Protein AF-A0A7K2L0C1-F1 (afdb_monomer_lite)

Structure (mmCIF, N/CA/C/O backbone):
data_AF-A0A7K2L0C1-F1
#
_entry.id   AF-A0A7K2L0C1-F1
#
loop_
_atom_site.group_PDB
_atom_site.id
_atom_site.type_symbol
_atom_site.label_atom_id
_atom_site.label_alt_id
_atom_site.label_comp_id
_atom_site.label_asym_id
_atom_site.label_entity_id
_atom_site.label_seq_id
_atom_site.pdbx_PDB_ins_code
_atom_site.Cartn_x
_atom_site.Cartn_y
_atom_site.Cartn_z
_atom_site.occupancy
_atom_site.B_iso_or_equiv
_atom_site.auth_seq_id
_atom_site.auth_comp_id
_atom_site.auth_asym_id
_atom_site.auth_atom_id
_atom_site.pdbx_PDB_model_num
ATOM 1 N N . MET A 1 1 ? 10.190 -21.091 2.499 1.00 41.81 1 MET A N 1
ATOM 2 C CA . MET A 1 1 ? 9.733 -20.843 1.114 1.00 41.81 1 MET A CA 1
ATOM 3 C C . MET A 1 1 ? 10.228 -19.471 0.692 1.00 41.81 1 MET A C 1
ATOM 5 O O . MET A 1 1 ? 9.741 -18.483 1.223 1.00 41.81 1 MET A O 1
ATOM 9 N N . SER A 1 2 ? 11.234 -19.404 -0.184 1.00 52.28 2 SER A N 1
ATOM 10 C CA . SER A 1 2 ? 11.687 -18.132 -0.762 1.00 52.28 2 SER A CA 1
ATOM 11 C C . SER A 1 2 ? 10.707 -17.749 -1.872 1.00 52.28 2 SER A C 1
ATOM 13 O O . SER A 1 2 ? 10.874 -18.134 -3.024 1.00 52.28 2 SER A O 1
ATOM 15 N N . GLY A 1 3 ? 9.579 -17.152 -1.484 1.00 64.00 3 GLY A N 1
ATOM 16 C CA . GLY A 1 3 ? 8.531 -16.745 -2.413 1.00 64.00 3 GLY A CA 1
ATOM 17 C C . GLY A 1 3 ? 8.794 -15.327 -2.893 1.00 64.00 3 GLY A C 1
ATOM 18 O O . GLY A 1 3 ? 8.641 -14.386 -2.116 1.00 64.00 3 GLY A O 1
ATOM 19 N N . THR A 1 4 ? 9.184 -15.161 -4.155 1.00 85.19 4 THR A N 1
ATOM 20 C CA . THR A 1 4 ? 9.224 -13.838 -4.786 1.00 85.19 4 THR A CA 1
ATOM 21 C C . THR A 1 4 ? 7.819 -13.237 -4.753 1.00 85.19 4 THR A C 1
ATOM 23 O O . THR A 1 4 ? 6.853 -13.880 -5.167 1.00 85.19 4 THR A O 1
ATOM 26 N N . LEU A 1 5 ? 7.691 -12.010 -4.242 1.00 92.12 5 LEU A N 1
ATOM 27 C CA . LEU A 1 5 ? 6.418 -11.292 -4.245 1.00 92.12 5 LEU A CA 1
ATOM 28 C C . LEU A 1 5 ? 5.997 -10.993 -5.693 1.00 92.12 5 LEU A C 1
ATOM 30 O O . LEU A 1 5 ? 6.827 -10.495 -6.459 1.00 92.12 5 LEU A O 1
ATOM 34 N N . PRO A 1 6 ? 4.730 -11.231 -6.075 1.00 96.50 6 PRO A N 1
ATOM 35 C CA . PRO A 1 6 ? 4.212 -10.813 -7.370 1.00 96.50 6 PRO A CA 1
ATOM 36 C C . PRO A 1 6 ? 4.429 -9.316 -7.606 1.00 96.50 6 PRO A C 1
ATOM 38 O O . PRO A 1 6 ? 4.265 -8.503 -6.691 1.00 96.50 6 PRO A O 1
ATOM 41 N N . VAL A 1 7 ? 4.752 -8.954 -8.845 1.00 96.94 7 VAL A N 1
ATOM 42 C CA . VAL A 1 7 ? 4.910 -7.563 -9.277 1.00 96.94 7 VAL A CA 1
ATOM 43 C C . VAL A 1 7 ? 3.885 -7.270 -10.365 1.00 96.94 7 VAL A C 1
ATOM 45 O O . VAL A 1 7 ? 3.894 -7.891 -11.426 1.00 96.94 7 VAL A O 1
ATOM 48 N N . TYR A 1 8 ? 3.001 -6.312 -10.108 1.00 97.25 8 TYR A N 1
ATOM 49 C CA . TYR A 1 8 ? 1.991 -5.856 -11.056 1.00 97.25 8 TYR A CA 1
ATOM 50 C C . TYR A 1 8 ? 2.413 -4.536 -11.693 1.00 97.25 8 TYR A C 1
ATOM 52 O O . TYR A 1 8 ? 2.988 -3.666 -11.037 1.00 97.25 8 TYR A O 1
ATOM 60 N N . ARG A 1 9 ? 2.077 -4.334 -12.970 1.00 96.56 9 ARG A N 1
ATOM 61 C CA . ARG A 1 9 ? 2.204 -3.008 -13.592 1.00 96.56 9 ARG A CA 1
ATOM 62 C C . ARG A 1 9 ? 1.121 -2.065 -13.077 1.00 96.56 9 ARG A C 1
ATOM 64 O O . ARG A 1 9 ? 0.061 -2.486 -12.618 1.00 96.56 9 ARG A O 1
ATOM 71 N N . TRP A 1 10 ? 1.381 -0.770 -13.206 1.00 95.06 10 TRP A N 1
ATOM 72 C CA . TRP A 1 10 ? 0.449 0.302 -12.875 1.00 95.06 10 TRP A CA 1
ATOM 73 C C . TRP A 1 10 ? -0.965 0.029 -13.405 1.00 95.06 10 TRP A C 1
ATOM 75 O O . TRP A 1 10 ? -1.143 -0.171 -14.603 1.00 95.06 10 TRP A O 1
ATOM 85 N N . ARG A 1 11 ? -1.954 0.067 -12.499 1.00 92.25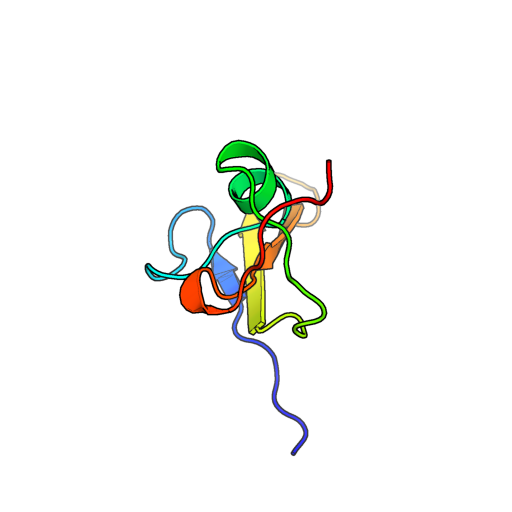 11 ARG A N 1
ATOM 86 C CA . ARG A 1 11 ? -3.382 -0.220 -12.752 1.00 92.25 11 ARG A CA 1
ATOM 87 C C . ARG A 1 11 ? -3.724 -1.665 -13.154 1.00 92.25 11 ARG A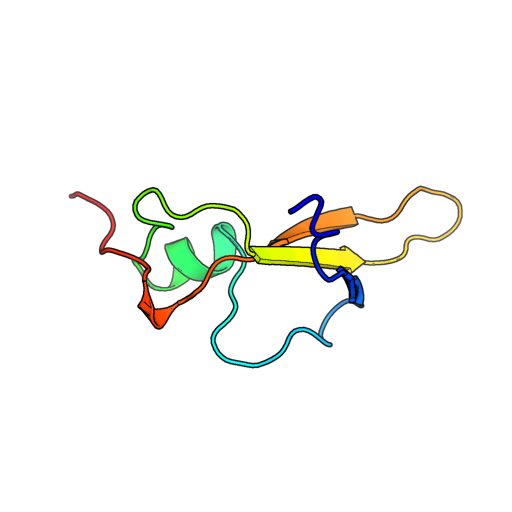 C 1
ATOM 89 O O . ARG A 1 11 ? -4.859 -1.900 -13.538 1.00 92.25 11 ARG A O 1
ATOM 96 N N . LEU A 1 12 ? -2.795 -2.616 -13.029 1.00 96.81 12 LEU A N 1
ATOM 97 C CA . LEU A 1 12 ? -3.022 -4.045 -13.307 1.00 96.81 12 LEU A CA 1
ATOM 98 C C . LEU A 1 12 ? -2.945 -4.930 -12.050 1.00 96.81 12 LEU A C 1
ATOM 100 O O . LEU A 1 12 ? -2.740 -6.136 -12.160 1.00 96.81 12 LEU A O 1
ATOM 104 N N . ALA A 1 13 ? -3.052 -4.347 -10.854 1.00 95.19 13 ALA A N 1
ATOM 105 C CA . ALA A 1 13 ? -3.191 -5.144 -9.639 1.00 95.19 13 ALA A CA 1
ATOM 106 C C . ALA A 1 13 ? -4.597 -5.767 -9.587 1.00 95.19 13 ALA A C 1
ATOM 108 O O . ALA A 1 13 ? -5.558 -5.079 -9.940 1.00 95.19 13 ALA A O 1
ATOM 109 N N . PRO A 1 14 ? -4.732 -7.029 -9.144 1.00 96.12 14 PRO A N 1
ATOM 110 C CA . PRO A 1 14 ? -6.034 -7.651 -8.960 1.00 96.12 14 PRO A CA 1
ATOM 111 C C . PRO A 1 14 ? -6.836 -6.933 -7.872 1.00 96.12 14 PRO A C 1
ATOM 113 O O . PRO A 1 14 ? -6.278 -6.273 -6.986 1.00 96.12 14 PRO A O 1
ATOM 116 N N . GLU A 1 15 ? -8.154 -7.102 -7.926 1.00 95.69 15 GLU A N 1
ATOM 117 C CA . GLU A 1 15 ? -9.055 -6.627 -6.880 1.00 95.69 15 GLU A CA 1
ATOM 118 C C . GLU A 1 15 ? -8.717 -7.237 -5.511 1.00 95.69 15 GLU A C 1
ATOM 120 O O . GLU A 1 15 ? -8.049 -8.267 -5.392 1.00 95.69 15 GLU A O 1
ATOM 125 N N . GLY A 1 16 ? -9.153 -6.564 -4.445 1.00 96.81 16 GLY A N 1
ATOM 126 C CA . GLY A 1 16 ? -8.845 -6.963 -3.069 1.00 96.81 16 GLY A CA 1
ATOM 127 C C . GLY A 1 16 ? -7.427 -6.606 -2.606 1.00 96.81 16 GLY A C 1
ATOM 128 O O . GLY A 1 16 ? -7.107 -6.811 -1.432 1.00 96.81 16 GLY A O 1
ATOM 129 N N . LEU A 1 17 ? -6.590 -6.026 -3.476 1.00 98.00 17 LEU A N 1
ATOM 130 C CA . LEU A 1 17 ? -5.296 -5.450 -3.119 1.00 98.00 17 LEU A CA 1
ATOM 131 C C . LEU A 1 17 ? -5.334 -3.924 -3.145 1.00 98.00 17 LEU A C 1
ATOM 133 O O . LEU A 1 17 ? -5.856 -3.308 -4.071 1.00 98.00 17 LEU A O 1
ATOM 137 N N . ALA A 1 18 ? -4.715 -3.307 -2.145 1.00 97.94 18 ALA A N 1
ATOM 138 C CA . ALA A 1 18 ? -4.610 -1.860 -2.052 1.00 97.94 18 ALA A CA 1
ATOM 139 C C . ALA A 1 18 ? -3.224 -1.434 -1.573 1.00 97.94 18 ALA A C 1
ATOM 141 O O . ALA A 1 18 ? -2.576 -2.097 -0.760 1.00 97.94 18 ALA A O 1
ATOM 142 N N . THR A 1 19 ? -2.776 -0.283 -2.064 1.00 97.62 19 THR A N 1
ATOM 143 C CA . THR A 1 19 ? -1.603 0.399 -1.517 1.00 97.62 19 THR A CA 1
ATOM 144 C C . THR A 1 19 ? -1.898 0.954 -0.126 1.00 97.62 19 THR A C 1
ATOM 146 O O . THR A 1 19 ? -3.050 1.197 0.232 1.00 97.62 19 THR A O 1
ATOM 149 N N . PHE A 1 20 ? -0.851 1.237 0.653 1.00 96.75 20 PHE A N 1
ATOM 150 C CA . PHE A 1 20 ? -1.003 1.868 1.970 1.00 96.75 20 PHE A CA 1
ATOM 151 C C . PHE A 1 20 ? -1.845 3.155 1.923 1.00 96.75 20 PHE A C 1
ATOM 153 O O . PHE A 1 20 ? -2.710 3.367 2.768 1.00 96.75 20 PHE A O 1
ATOM 160 N N . ARG A 1 21 ? -1.612 4.003 0.913 1.00 96.88 21 ARG A N 1
ATOM 161 C CA . ARG A 1 21 ? -2.361 5.251 0.724 1.00 96.88 21 ARG A CA 1
ATOM 162 C C . ARG A 1 21 ? -3.837 4.981 0.427 1.00 96.88 21 ARG A C 1
ATOM 164 O O . ARG A 1 21 ? -4.681 5.587 1.072 1.00 96.88 21 ARG A O 1
ATOM 171 N N . GLN A 1 22 ? -4.132 4.042 -0.472 1.00 97.06 22 GLN A N 1
ATOM 172 C CA . GLN A 1 22 ? -5.512 3.658 -0.789 1.00 97.06 22 GLN A CA 1
ATOM 173 C C . GLN A 1 22 ? -6.246 3.096 0.431 1.00 97.06 22 GLN A C 1
ATOM 175 O O . GLN A 1 22 ? -7.402 3.431 0.636 1.00 97.06 22 GLN A O 1
ATOM 180 N N . LEU A 1 23 ? -5.577 2.302 1.278 1.00 98.00 23 LEU A N 1
ATOM 181 C CA . LEU A 1 23 ? -6.168 1.853 2.542 1.00 98.00 23 LEU A CA 1
ATOM 182 C C . LEU A 1 23 ? -6.523 3.039 3.446 1.00 98.00 23 LEU A C 1
ATOM 184 O O . LEU A 1 23 ? -7.628 3.087 3.975 1.00 98.00 23 LEU A O 1
ATOM 188 N N . ARG A 1 24 ? -5.623 4.018 3.599 1.00 97.25 24 ARG A N 1
ATOM 189 C CA . ARG A 1 24 ? -5.893 5.192 4.443 1.00 97.25 24 ARG A CA 1
ATOM 190 C C . ARG A 1 24 ? -7.020 6.069 3.911 1.00 97.25 24 ARG A C 1
ATOM 192 O O . ARG A 1 24 ? -7.766 6.608 4.719 1.00 97.25 24 ARG A O 1
ATOM 199 N N . GLU A 1 25 ? -7.148 6.189 2.592 1.00 97.56 25 GLU A N 1
ATOM 200 C CA . GLU A 1 25 ? -8.247 6.917 1.942 1.00 97.56 25 GLU A CA 1
ATOM 201 C C . GLU A 1 25 ? -9.619 6.328 2.307 1.00 97.56 25 GLU A C 1
ATOM 203 O O . GLU A 1 25 ? -10.583 7.074 2.432 1.00 97.56 25 GLU A O 1
ATOM 208 N N . ILE A 1 26 ? -9.693 5.017 2.563 1.00 96.75 26 ILE A N 1
ATOM 209 C CA . ILE A 1 26 ? -10.916 4.316 2.993 1.00 96.75 26 ILE A CA 1
ATOM 210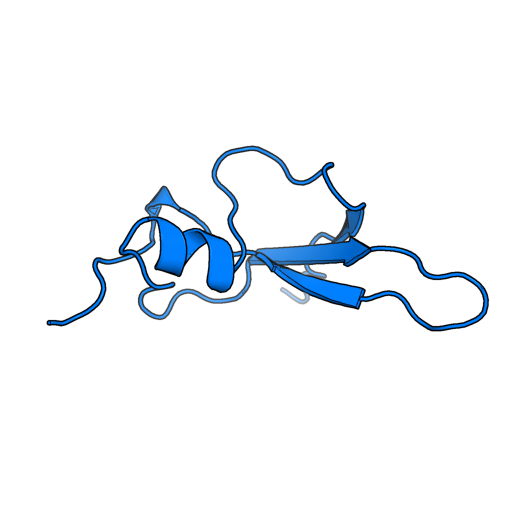 C C . ILE A 1 26 ? -10.956 4.023 4.504 1.00 96.75 26 ILE A C 1
ATOM 212 O O . ILE A 1 26 ? -11.687 3.144 4.950 1.00 96.75 26 ILE A O 1
ATOM 216 N N . GLY A 1 27 ? -10.158 4.727 5.314 1.00 97.69 27 GLY A N 1
ATOM 217 C CA . GLY A 1 27 ? -10.174 4.585 6.777 1.00 97.69 27 GLY A CA 1
ATOM 218 C C . GLY A 1 27 ? -9.541 3.292 7.311 1.00 97.69 27 GLY A C 1
ATOM 219 O O . GLY A 1 27 ? -9.742 2.929 8.472 1.00 97.69 27 GLY A O 1
ATOM 220 N N . LEU A 1 28 ? -8.744 2.602 6.494 1.00 98.25 28 LEU A N 1
ATOM 221 C CA . LEU A 1 28 ? -8.074 1.350 6.833 1.00 98.25 28 LEU A CA 1
ATOM 222 C C . LEU A 1 28 ? -6.551 1.511 6.975 1.00 98.25 28 LEU A C 1
ATOM 224 O O . LEU A 1 28 ? -5.917 2.450 6.493 1.00 98.25 28 LEU A O 1
ATOM 228 N N . ARG A 1 29 ? -5.933 0.533 7.635 1.00 97.69 29 ARG A N 1
ATOM 229 C CA . ARG A 1 29 ? -4.482 0.339 7.745 1.00 97.69 29 ARG A CA 1
ATOM 230 C C . ARG A 1 29 ? -4.132 -1.136 7.538 1.00 97.69 29 ARG A C 1
ATOM 232 O O . ARG A 1 29 ? -4.962 -1.993 7.838 1.00 97.69 29 ARG A O 1
ATOM 239 N N . PRO A 1 30 ? -2.893 -1.480 7.137 1.00 97.56 30 PRO A N 1
ATOM 240 C CA . PRO A 1 30 ? -2.506 -2.870 6.875 1.00 97.56 30 PRO A CA 1
ATOM 241 C C . PRO A 1 30 ? -2.715 -3.836 8.048 1.00 97.56 30 PRO A C 1
ATOM 243 O O . PRO A 1 30 ? -2.799 -5.039 7.839 1.00 97.56 30 PRO A O 1
ATOM 246 N N . GLY A 1 31 ? -2.779 -3.338 9.287 1.00 95.94 31 GLY A N 1
ATOM 247 C CA . GLY A 1 31 ? -3.134 -4.162 10.444 1.00 95.94 31 GLY A CA 1
ATOM 248 C C . GLY A 1 31 ? -2.053 -5.153 10.892 1.00 95.94 31 GLY A C 1
ATOM 249 O O . GLY A 1 31 ? -2.379 -6.076 11.639 1.00 95.94 31 GLY A O 1
ATOM 250 N N . GLY A 1 32 ? -0.800 -4.943 10.466 1.00 95.62 32 GLY A N 1
ATOM 251 C CA . GLY A 1 32 ? 0.353 -5.806 10.752 1.00 95.62 32 GLY A CA 1
ATOM 252 C C . GLY A 1 32 ? 0.600 -6.895 9.704 1.00 95.62 32 GLY A C 1
ATOM 253 O O . GLY A 1 32 ? 1.509 -7.699 9.874 1.00 95.62 32 GLY A O 1
ATOM 254 N N . GLN A 1 33 ? -0.193 -6.937 8.629 1.00 96.25 33 GLN A N 1
ATOM 255 C CA . GLN A 1 33 ? 0.014 -7.915 7.566 1.00 96.25 33 GLN A CA 1
ATOM 256 C C . GLN A 1 33 ? 1.309 -7.629 6.774 1.00 96.25 33 GLN A C 1
ATOM 258 O O . GLN A 1 33 ? 1.653 -6.455 6.577 1.00 96.25 33 GLN A O 1
ATOM 263 N N . PRO A 1 34 ? 2.008 -8.671 6.286 1.00 96.56 34 PRO A N 1
ATOM 264 C CA . PRO A 1 34 ? 3.150 -8.493 5.399 1.00 96.56 34 PRO A CA 1
ATOM 265 C C . PRO A 1 34 ? 2.711 -7.929 4.042 1.00 96.56 34 PRO A C 1
ATOM 267 O O . PRO A 1 34 ? 1.540 -7.998 3.661 1.00 96.56 34 PRO A O 1
ATOM 270 N N . VAL A 1 35 ? 3.671 -7.389 3.291 1.00 97.00 35 VAL A N 1
ATOM 271 C CA . VAL A 1 35 ? 3.463 -7.036 1.881 1.00 97.00 35 VAL A CA 1
ATOM 272 C C . VAL A 1 35 ? 3.142 -8.307 1.099 1.00 97.00 35 VAL A C 1
ATOM 274 O O . VAL A 1 35 ? 3.830 -9.313 1.259 1.00 97.00 35 VAL A O 1
ATOM 277 N N . VAL A 1 36 ? 2.114 -8.259 0.250 1.00 97.44 36 VAL A N 1
ATOM 278 C CA . VAL A 1 36 ? 1.698 -9.416 -0.563 1.00 97.44 36 VAL A CA 1
ATOM 279 C C . VAL A 1 36 ? 2.031 -9.270 -2.045 1.00 97.44 36 VAL A C 1
ATOM 281 O O . VAL A 1 36 ? 2.075 -10.274 -2.745 1.00 97.44 36 VAL A O 1
ATOM 284 N N . ALA A 1 37 ? 2.281 -8.048 -2.524 1.00 97.44 37 ALA A N 1
ATOM 285 C CA . ALA A 1 37 ? 2.723 -7.777 -3.891 1.00 97.44 37 ALA A CA 1
ATOM 286 C C . ALA A 1 37 ? 3.347 -6.377 -4.020 1.00 97.44 37 ALA A C 1
ATOM 288 O O . ALA A 1 37 ? 3.198 -5.526 -3.137 1.00 97.44 37 ALA A O 1
ATOM 289 N N . GLN A 1 38 ? 4.017 -6.125 -5.142 1.00 97.44 38 GLN A N 1
ATOM 290 C CA . GLN A 1 38 ? 4.505 -4.808 -5.547 1.00 97.44 38 GLN A CA 1
ATOM 291 C C . GLN A 1 38 ? 3.704 -4.290 -6.744 1.00 97.44 38 GLN A C 1
ATOM 293 O O . GLN A 1 38 ? 3.232 -5.058 -7.579 1.00 97.44 38 GLN A O 1
ATOM 298 N N . LEU A 1 39 ? 3.559 -2.975 -6.832 1.00 97.75 39 LEU A N 1
ATOM 299 C CA . LEU A 1 39 ? 2.971 -2.265 -7.956 1.00 97.75 39 LEU A CA 1
ATOM 300 C C . LEU A 1 39 ? 4.026 -1.335 -8.541 1.00 97.75 39 LEU A C 1
ATOM 302 O O . LEU A 1 39 ? 4.493 -0.425 -7.856 1.00 97.75 39 LEU A O 1
ATOM 306 N N . GLU A 1 40 ? 4.355 -1.520 -9.811 1.00 97.75 40 GLU A N 1
ATOM 307 C CA . GLU A 1 40 ? 5.350 -0.717 -10.503 1.00 97.75 40 GLU A CA 1
ATOM 308 C C . GLU A 1 40 ? 4.714 0.214 -11.528 1.00 97.75 40 GLU A C 1
ATOM 310 O O . GLU A 1 40 ? 4.009 -0.206 -12.450 1.00 97.75 40 GLU A O 1
ATOM 315 N N . ARG A 1 41 ? 5.017 1.507 -11.410 1.00 97.19 41 ARG A N 1
ATOM 316 C CA . ARG A 1 41 ? 4.726 2.506 -12.437 1.00 97.19 41 ARG A CA 1
ATOM 317 C C . ARG A 1 41 ? 6.010 2.852 -13.193 1.00 97.19 41 ARG A C 1
ATOM 319 O O . ARG A 1 41 ? 6.856 3.557 -12.632 1.00 97.19 41 ARG A O 1
ATOM 326 N N . PRO A 1 42 ? 6.149 2.416 -14.460 1.00 95.75 42 PRO A N 1
ATOM 327 C CA . PRO A 1 42 ? 7.294 2.763 -15.290 1.00 95.75 42 PRO A CA 1
ATOM 328 C C . PRO A 1 42 ? 7.461 4.276 -15.429 1.00 95.75 42 PRO A C 1
ATOM 330 O O . PRO A 1 42 ? 6.483 5.027 -15.496 1.00 95.75 42 PRO A O 1
ATOM 333 N N . ARG A 1 43 ? 8.714 4.727 -15.500 1.00 96.31 43 ARG A N 1
ATOM 334 C CA . ARG A 1 43 ? 9.073 6.123 -15.764 1.00 96.31 43 ARG A CA 1
ATOM 335 C C . ARG A 1 43 ? 10.075 6.187 -16.908 1.00 96.31 43 ARG A C 1
ATOM 337 O O . ARG A 1 43 ? 10.947 5.335 -17.035 1.00 96.31 43 ARG A O 1
ATOM 344 N N . ARG A 1 44 ? 9.981 7.226 -17.738 1.00 95.25 44 ARG A N 1
ATOM 345 C CA . ARG A 1 44 ? 10.955 7.462 -18.810 1.00 95.25 44 ARG A CA 1
ATOM 346 C C . ARG A 1 44 ? 12.295 7.882 -18.191 1.00 95.25 44 ARG A C 1
ATOM 348 O O . ARG A 1 44 ? 12.328 8.844 -17.428 1.00 95.25 44 ARG A O 1
ATOM 355 N N . ARG A 1 45 ? 13.387 7.187 -18.542 1.00 94.44 45 ARG A N 1
ATOM 356 C CA . ARG A 1 45 ? 14.777 7.490 -18.122 1.00 94.44 45 ARG A CA 1
ATOM 357 C C . ARG A 1 45 ? 15.033 7.454 -16.599 1.00 94.44 45 ARG A C 1
ATOM 359 O O . ARG A 1 45 ? 16.001 8.044 -16.136 1.00 94.44 45 ARG A O 1
ATOM 366 N N . ARG A 1 46 ? 14.172 6.799 -15.810 1.00 95.94 46 ARG A N 1
ATOM 367 C CA . ARG A 1 46 ? 14.331 6.594 -14.354 1.00 95.94 46 ARG A CA 1
ATOM 368 C C . ARG A 1 46 ? 13.771 5.225 -13.960 1.00 95.94 46 ARG A C 1
ATOM 370 O O . ARG A 1 46 ? 12.905 4.711 -14.661 1.00 95.94 46 ARG A O 1
ATOM 377 N N . GLY A 1 47 ? 14.199 4.678 -12.820 1.00 95.25 47 GLY A N 1
ATOM 378 C CA . GLY A 1 47 ? 13.599 3.456 -12.263 1.00 95.25 47 GLY A CA 1
ATOM 379 C C . GLY A 1 47 ? 12.092 3.613 -11.988 1.00 95.25 47 GLY A C 1
ATOM 380 O O . GLY A 1 47 ? 11.621 4.749 -11.825 1.00 95.25 47 GLY A O 1
ATOM 381 N N . PRO A 1 48 ? 11.311 2.520 -11.938 1.00 96.75 48 PRO A N 1
ATOM 382 C CA . PRO A 1 48 ? 9.873 2.593 -11.692 1.00 96.75 48 PRO A CA 1
ATOM 383 C C . PRO A 1 48 ? 9.566 3.218 -10.325 1.00 96.75 48 PRO A C 1
ATOM 385 O O . PRO A 1 48 ? 10.397 3.232 -9.418 1.00 96.75 48 PRO A O 1
ATOM 388 N N . LEU A 1 49 ? 8.367 3.783 -10.178 1.00 97.0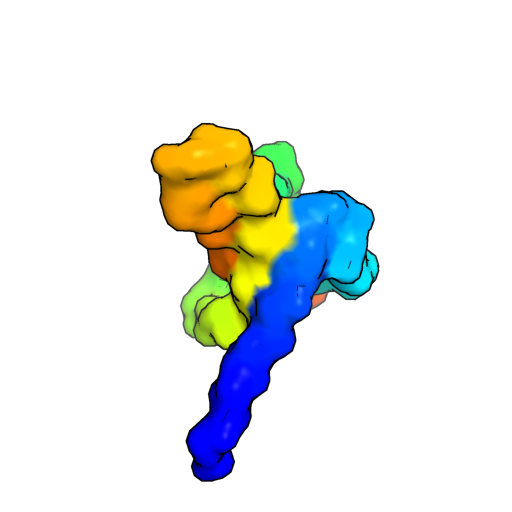6 49 LEU A N 1
ATOM 389 C CA . LEU A 1 49 ? 7.819 4.029 -8.845 1.00 97.06 49 LEU A CA 1
ATOM 390 C C . LEU A 1 49 ? 7.240 2.718 -8.333 1.00 97.06 49 LEU A C 1
ATOM 392 O O . LEU A 1 49 ? 6.419 2.118 -9.024 1.00 97.06 49 LEU A O 1
ATOM 396 N N . VAL A 1 50 ? 7.648 2.318 -7.137 1.00 96.75 50 VAL A N 1
ATOM 397 C CA . VAL A 1 50 ? 7.166 1.106 -6.476 1.00 96.75 50 VAL A CA 1
ATOM 398 C C . VAL A 1 50 ? 6.162 1.501 -5.401 1.00 96.75 50 VAL A C 1
ATOM 400 O O . VAL A 1 50 ? 6.398 2.431 -4.629 1.00 96.75 50 VAL A O 1
ATOM 403 N N . ALA A 1 51 ? 5.044 0.788 -5.337 1.00 97.12 51 ALA A N 1
ATOM 404 C CA . ALA A 1 51 ? 4.137 0.815 -4.202 1.00 97.12 51 ALA A CA 1
ATOM 405 C C . ALA A 1 51 ? 3.907 -0.609 -3.696 1.00 97.12 51 ALA A C 1
ATOM 407 O O . ALA 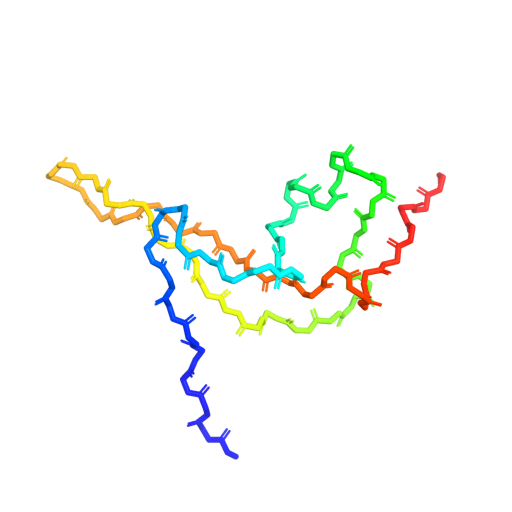A 1 51 ? 3.803 -1.547 -4.482 1.00 97.12 51 ALA A O 1
ATOM 408 N N . TYR A 1 52 ? 3.803 -0.769 -2.382 1.00 97.44 52 TYR A N 1
ATOM 409 C CA . TYR A 1 52 ? 3.511 -2.063 -1.774 1.00 97.44 52 TYR A CA 1
ATOM 410 C C . TYR A 1 52 ? 2.012 -2.272 -1.643 1.00 97.44 52 TYR A C 1
ATOM 412 O O . TYR A 1 52 ? 1.281 -1.360 -1.245 1.00 97.44 52 TYR A O 1
ATOM 420 N N . LEU A 1 53 ? 1.576 -3.479 -1.986 1.00 98.12 53 LEU A N 1
ATOM 421 C CA . LEU A 1 53 ? 0.190 -3.902 -1.935 1.00 98.12 53 LEU A CA 1
ATOM 422 C C . LEU A 1 53 ? -0.053 -4.782 -0.713 1.00 98.12 53 LEU A C 1
ATOM 424 O O . LEU A 1 53 ? 0.752 -5.647 -0.355 1.00 98.12 53 LEU A O 1
ATOM 428 N N . TYR A 1 54 ? -1.210 -4.550 -0.114 1.00 98.25 54 TYR A N 1
ATOM 429 C CA . TYR A 1 54 ? -1.730 -5.220 1.062 1.00 98.25 54 TYR A CA 1
ATOM 430 C C . TYR A 1 54 ? -3.132 -5.729 0.759 1.00 98.25 54 TYR A C 1
ATOM 432 O O . TYR A 1 54 ? -3.830 -5.168 -0.088 1.00 98.25 54 TYR A O 1
ATOM 440 N N . ARG A 1 55 ? -3.563 -6.770 1.466 1.00 97.75 55 ARG A N 1
ATOM 441 C CA . ARG A 1 55 ? -4.917 -7.285 1.317 1.00 97.75 55 ARG A CA 1
ATOM 442 C C . ARG A 1 55 ? -5.921 -6.391 2.037 1.00 97.75 55 ARG A C 1
ATOM 444 O O . ARG A 1 55 ? -5.739 -6.086 3.219 1.00 97.75 55 ARG A O 1
ATOM 451 N N . VAL A 1 56 ? -6.981 -5.998 1.336 1.00 97.88 56 VAL A N 1
ATOM 452 C CA . VAL A 1 56 ? -8.058 -5.164 1.888 1.00 97.88 56 VAL A CA 1
ATOM 453 C C . VAL A 1 56 ? -8.866 -5.940 2.930 1.00 97.88 56 VAL A C 1
ATOM 455 O O . VAL A 1 56 ? -9.139 -5.401 3.996 1.00 97.88 56 VAL A O 1
ATOM 458 N N . ASP A 1 57 ? -9.148 -7.227 2.696 1.00 97.31 57 ASP A N 1
ATOM 459 C CA . ASP A 1 57 ? -9.932 -8.085 3.605 1.00 97.31 57 ASP A CA 1
ATOM 460 C C . ASP A 1 57 ? -9.260 -8.323 4.968 1.00 97.31 57 ASP A C 1
ATOM 462 O O . ASP A 1 57 ? -9.921 -8.664 5.944 1.00 97.31 57 ASP A O 1
ATOM 466 N N . ARG A 1 58 ? -7.940 -8.126 5.052 1.00 97.50 58 ARG A N 1
ATOM 467 C CA . ARG A 1 58 ? -7.157 -8.248 6.295 1.00 97.50 58 ARG A CA 1
ATOM 468 C C . ARG A 1 58 ? -6.782 -6.905 6.908 1.00 97.50 58 ARG A C 1
ATOM 470 O O . ARG A 1 58 ? -6.122 -6.864 7.952 1.00 97.50 58 ARG A O 1
ATOM 477 N N . ALA A 1 59 ? -7.141 -5.809 6.248 1.00 98.06 59 ALA A N 1
ATOM 478 C CA . ALA A 1 59 ? -6.885 -4.483 6.763 1.00 98.06 59 ALA A CA 1
ATOM 479 C C . ALA A 1 59 ? -7.779 -4.211 7.982 1.00 98.06 59 ALA A C 1
ATOM 481 O O . ALA A 1 59 ? -8.846 -4.793 8.159 1.00 98.06 59 ALA A O 1
ATOM 482 N N . LYS A 1 60 ? -7.306 -3.337 8.863 1.00 98.06 60 LYS A N 1
ATOM 483 C CA . LYS A 1 60 ? -8.003 -2.968 10.099 1.00 98.06 60 LYS A CA 1
ATOM 484 C C . LYS A 1 60 ? -8.367 -1.491 10.044 1.00 98.06 60 LYS A C 1
ATOM 486 O O . LYS A 1 60 ? -7.626 -0.746 9.401 1.00 98.06 60 LYS A O 1
ATOM 491 N N . PRO A 1 61 ? -9.407 -1.036 10.756 1.00 97.94 61 PRO A N 1
ATOM 492 C CA . PRO A 1 61 ? -9.659 0.388 10.917 1.00 97.94 61 PRO A CA 1
ATOM 493 C C . PRO A 1 61 ? -8.418 1.132 11.433 1.00 97.94 61 PRO A C 1
ATOM 495 O O . PRO A 1 61 ? -7.623 0.605 12.236 1.00 97.94 61 PRO A O 1
ATOM 498 N N . VAL A 1 62 ? -8.228 2.353 10.938 1.00 96.50 62 VAL A N 1
ATOM 499 C CA . VAL A 1 62 ? -7.284 3.308 11.528 1.00 96.50 62 VAL A CA 1
ATOM 500 C C . VAL A 1 62 ? -7.727 3.573 12.970 1.00 96.50 62 VAL A C 1
ATOM 502 O O . VAL A 1 62 ? -8.919 3.654 13.251 1.00 96.50 62 VAL A O 1
ATOM 505 N N . ARG A 1 63 ? -6.771 3.617 13.904 1.00 90.12 63 ARG A N 1
ATOM 506 C CA . ARG A 1 63 ? -7.088 3.951 15.298 1.00 90.12 63 ARG A CA 1
ATOM 507 C C . ARG A 1 63 ? -7.451 5.443 15.362 1.00 90.12 63 ARG A C 1
ATOM 509 O O . ARG A 1 63 ? -6.722 6.199 14.716 1.00 90.12 63 ARG A O 1
ATOM 516 N N . PRO A 1 64 ? -8.533 5.820 16.067 1.00 85.25 64 PRO A N 1
ATOM 517 C CA . PRO A 1 64 ? -8.839 7.217 16.358 1.0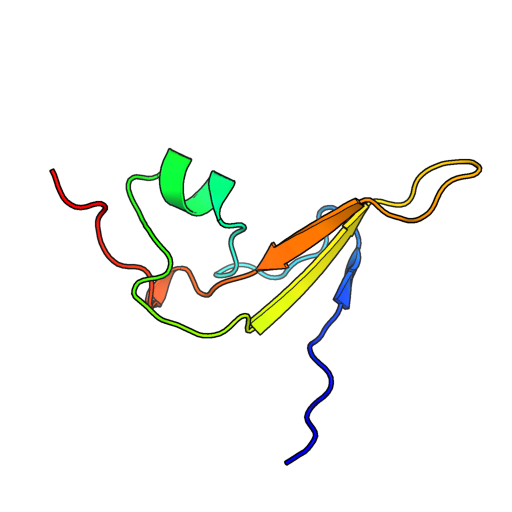0 85.25 64 PRO A CA 1
ATOM 518 C C . PRO A 1 64 ? -7.645 7.953 16.966 1.00 85.25 64 PRO A C 1
ATOM 520 O O . PRO A 1 64 ? -6.852 7.287 17.680 1.00 85.25 64 PRO A O 1
#

Sequence (64 aa):
MSGTLPVYRWRLAPEGLATFRQLREIGLRPGGQPVVAQLERPRRRRGPLVAYLYRVDRAKPVRP

pLDDT: mean 94.26, std 9.74, range [41.81, 98.25]

Foldseek 3Di:
DPDDAAEAEDPGDDPQKDFQVRQVVVQWGLQPDDFRHWYWYDDPPDGTDITTIHGPVNIDGDDD

Secondary structure (DSSP, 8-state):
---PPPEEETT-PPTTEEEHHHHHHTTEE-TTPPP-EEEEEEETTEEEEEEEEEESTT-EEPP-

Radius of gyration: 12.74 Å; chains: 1; bounding box: 26×28×35 Å